Protein AF-C5LXT7-F1 (afdb_monomer_lite)

Organism: Perkinsus marinus (strain ATCC 50983 / TXsc) (NCBI:txid423536)

Secondary structure (DSSP, 8-state):
----------TT--------S--TT--HHHHHHHHHTTS---------STT--

Foldseek 3Di:
DDDPPPPPPDPVDDPDDDDDDDDPPDDPVVVCVVCPVVHDDPDDDDDPDPPDD

InterPro domains:
  IPR000504 RNA recognition motif domain [PF00076] (17-45)
  IPR000504 RNA recognition motif domain [PS50102] (15-53)
  IPR012677 Nucleotide-binding alpha-beta plait domain superfamily [G3DSA:3.30.70.330] (2-52)
  IPR035979 RNA-binding domain superfamily [SSF54928] (8-45)

Structure (mmCIF, N/CA/C/O backbone):
data_AF-C5LXT7-F1
#
_entry.id   AF-C5LXT7-F1
#
loop_
_atom_site.group_PDB
_atom_site.id
_atom_site.type_symbol
_atom_site.label_atom_id
_atom_site.label_alt_id
_atom_site.label_comp_id
_atom_site.label_asym_id
_atom_site.label_entity_id
_atom_site.label_seq_id
_atom_site.pdbx_PDB_ins_code
_atom_site.Cartn_x
_atom_site.Cartn_y
_atom_site.Cartn_z
_atom_site.occupancy
_atom_site.B_iso_or_equiv
_atom_site.auth_seq_id
_atom_site.auth_comp_id
_atom_site.auth_asym_id
_atom_site.auth_atom_id
_atom_site.pdbx_PDB_model_num
ATOM 1 N N . MET A 1 1 ? -6.898 -17.137 -26.520 1.00 43.88 1 MET A N 1
ATOM 2 C CA . MET A 1 1 ? -6.702 -16.513 -25.192 1.00 43.88 1 MET A CA 1
ATOM 3 C C . MET A 1 1 ? -5.232 -16.153 -25.051 1.00 43.88 1 MET A C 1
ATOM 5 O O . MET A 1 1 ? -4.420 -17.044 -24.845 1.00 43.88 1 MET A O 1
ATOM 9 N N . ALA A 1 2 ? -4.861 -14.891 -25.276 1.00 44.56 2 ALA A N 1
ATOM 10 C CA . ALA A 1 2 ? -3.463 -14.479 -25.197 1.00 44.56 2 ALA A CA 1
ATOM 11 C C . ALA A 1 2 ? -2.998 -14.543 -23.736 1.00 44.56 2 ALA A C 1
ATOM 13 O O . ALA A 1 2 ? -3.450 -13.763 -22.895 1.00 44.56 2 ALA A O 1
ATOM 14 N N . SER A 1 3 ? -2.108 -15.486 -23.430 1.00 56.12 3 SER A N 1
ATOM 15 C CA . SER A 1 3 ? -1.321 -15.462 -22.205 1.00 56.12 3 SER A CA 1
ATOM 16 C C . SER A 1 3 ? -0.587 -14.127 -22.172 1.00 56.12 3 SER A C 1
ATOM 18 O O . SER A 1 3 ? 0.320 -13.907 -22.976 1.00 56.12 3 SER A O 1
ATOM 20 N N . ARG A 1 4 ? -0.991 -13.214 -21.283 1.00 62.41 4 ARG A N 1
ATOM 21 C CA . ARG A 1 4 ? -0.179 -12.042 -20.948 1.00 62.41 4 ARG A CA 1
ATOM 22 C C . ARG A 1 4 ? 1.156 -12.585 -20.456 1.00 62.41 4 ARG A C 1
ATOM 24 O O . ARG A 1 4 ? 1.247 -13.060 -19.326 1.00 62.41 4 ARG A O 1
ATOM 31 N N . GLY A 1 5 ? 2.143 -12.619 -21.352 1.00 60.44 5 GLY A N 1
ATOM 32 C CA . GLY A 1 5 ? 3.474 -13.120 -21.061 1.00 60.44 5 GLY A CA 1
ATOM 33 C C . GLY A 1 5 ? 3.957 -12.441 -19.792 1.00 60.44 5 GLY A C 1
ATOM 34 O O . GLY A 1 5 ? 3.807 -11.229 -19.639 1.00 60.44 5 GLY A O 1
ATOM 35 N N . ARG A 1 6 ? 4.457 -13.231 -18.843 1.00 64.06 6 ARG A N 1
ATOM 36 C CA . ARG A 1 6 ? 5.024 -12.718 -17.599 1.00 64.06 6 ARG A CA 1
ATOM 37 C C . ARG A 1 6 ? 6.190 -11.816 -17.993 1.00 64.06 6 ARG A C 1
ATOM 39 O O . ARG A 1 6 ? 7.273 -12.325 -18.262 1.00 64.06 6 ARG A O 1
ATOM 46 N N . VAL A 1 7 ? 5.952 -10.505 -18.084 1.00 71.31 7 VAL A N 1
ATOM 47 C CA . VAL A 1 7 ? 6.986 -9.522 -18.410 1.00 71.31 7 VAL A CA 1
ATOM 48 C C . VAL A 1 7 ? 8.039 -9.661 -17.326 1.00 71.31 7 VAL A C 1
ATOM 50 O O . VAL A 1 7 ? 7.827 -9.323 -16.157 1.00 71.31 7 VAL A O 1
ATOM 53 N N . ARG A 1 8 ? 9.147 -10.301 -17.688 1.00 71.06 8 ARG A N 1
ATOM 54 C CA . ARG A 1 8 ? 10.247 -10.540 -16.776 1.00 71.06 8 ARG A CA 1
ATOM 55 C C . ARG A 1 8 ? 10.976 -9.215 -16.666 1.00 71.06 8 ARG A C 1
ATOM 57 O O . ARG A 1 8 ? 11.763 -8.867 -17.535 1.00 71.06 8 ARG A O 1
ATOM 64 N N . LEU A 1 9 ? 10.631 -8.464 -15.622 1.00 75.75 9 LEU A N 1
ATOM 65 C CA . LEU A 1 9 ? 11.343 -7.237 -15.304 1.00 75.75 9 LEU A CA 1
ATOM 66 C C . LEU A 1 9 ? 12.842 -7.547 -15.151 1.00 75.75 9 LEU A C 1
ATOM 68 O O . LEU A 1 9 ? 13.173 -8.621 -14.623 1.00 75.75 9 LEU A O 1
ATOM 72 N N . PRO A 1 10 ? 13.719 -6.640 -15.609 1.00 82.19 10 PRO A N 1
ATOM 73 C CA . PRO A 1 10 ? 15.150 -6.739 -15.376 1.00 82.19 10 PRO A CA 1
ATOM 74 C C . PRO A 1 10 ? 15.455 -6.938 -13.882 1.00 82.19 10 PRO A C 1
ATOM 76 O O . PRO A 1 10 ? 14.679 -6.474 -13.036 1.00 82.19 10 PRO A O 1
ATOM 79 N N . PRO A 1 11 ? 16.535 -7.657 -13.532 1.00 78.56 11 PRO A N 1
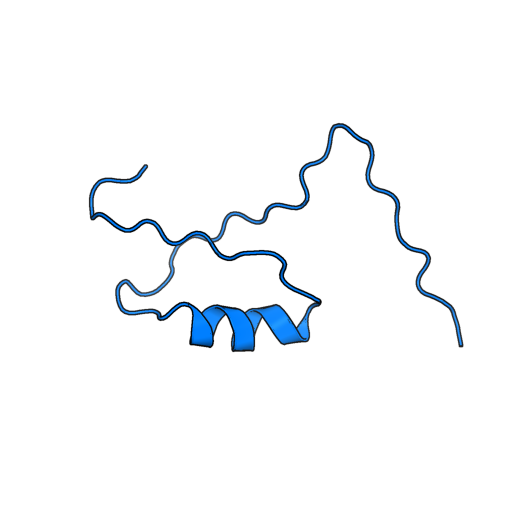ATOM 80 C CA . PRO A 1 11 ? 16.866 -7.963 -12.141 1.00 78.56 11 PRO A CA 1
ATOM 81 C C . PRO A 1 11 ? 17.117 -6.708 -11.292 1.00 78.56 11 PRO A C 1
ATOM 83 O O . PRO A 1 11 ? 16.993 -6.775 -10.073 1.00 78.56 11 PRO A O 1
ATOM 86 N N . GLU A 1 12 ? 17.399 -5.563 -11.916 1.00 82.44 12 GLU A N 1
ATOM 87 C CA . GLU A 1 12 ? 17.591 -4.280 -11.238 1.00 82.44 12 GLU A CA 1
ATOM 88 C C . GLU A 1 12 ? 16.266 -3.630 -10.791 1.00 82.44 12 GLU A C 1
ATOM 90 O O . GLU A 1 12 ? 16.271 -2.669 -10.021 1.00 82.44 12 GLU A O 1
ATOM 95 N N . VAL A 1 13 ? 15.113 -4.132 -11.257 1.00 81.38 13 VAL A N 1
ATOM 96 C CA . VAL A 1 13 ? 13.804 -3.515 -11.008 1.00 81.38 13 VAL A CA 1
ATOM 97 C C . VAL A 1 13 ? 13.072 -4.202 -9.856 1.00 81.38 13 VAL A C 1
ATOM 99 O O . VAL A 1 13 ? 12.639 -5.355 -9.938 1.00 81.38 13 VAL A O 1
ATOM 102 N N . ASN A 1 14 ? 12.832 -3.436 -8.792 1.00 79.00 14 ASN A N 1
ATOM 103 C CA . ASN A 1 14 ? 12.020 -3.872 -7.661 1.00 79.00 14 ASN A CA 1
ATOM 104 C C . ASN A 1 14 ? 10.523 -3.862 -8.005 1.00 79.00 14 ASN A C 1
ATOM 106 O O . A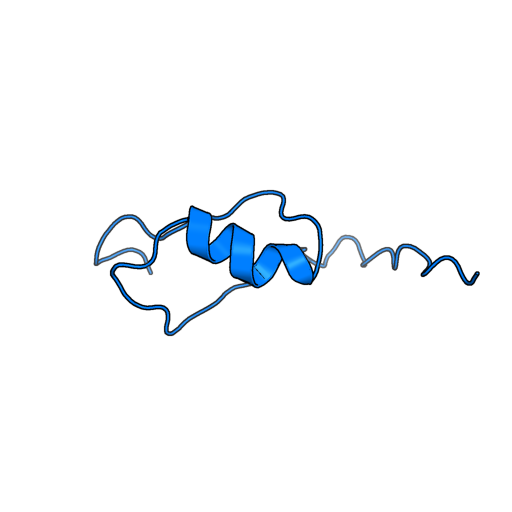SN A 1 14 ? 9.986 -2.882 -8.512 1.00 79.00 14 ASN A O 1
ATOM 110 N N . ARG A 1 15 ? 9.807 -4.933 -7.640 1.00 84.44 15 ARG A N 1
ATOM 111 C CA . ARG A 1 15 ? 8.336 -5.041 -7.770 1.00 84.44 15 ARG A CA 1
ATOM 112 C C . ARG A 1 15 ? 7.598 -4.436 -6.572 1.00 84.44 15 ARG A C 1
ATOM 114 O O . ARG A 1 15 ? 6.660 -5.035 -6.052 1.00 84.44 15 ARG A O 1
ATOM 121 N N . ILE A 1 16 ? 8.075 -3.293 -6.089 1.00 87.81 16 ILE A N 1
ATOM 1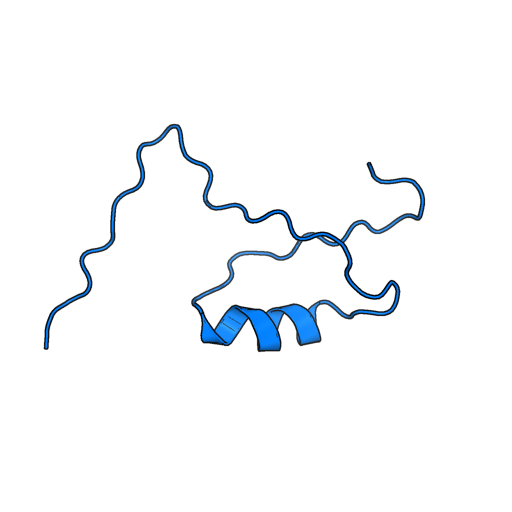22 C CA . ILE A 1 16 ? 7.539 -2.607 -4.912 1.00 87.81 16 ILE A CA 1
ATOM 123 C C . ILE A 1 16 ? 6.873 -1.319 -5.379 1.00 87.81 16 ILE A C 1
ATOM 125 O O . ILE A 1 16 ? 7.455 -0.564 -6.151 1.00 87.81 16 ILE A O 1
ATOM 129 N N . LEU A 1 17 ? 5.661 -1.070 -4.891 1.00 88.44 17 LEU A N 1
ATOM 130 C CA . LEU A 1 17 ? 4.951 0.184 -5.111 1.00 88.44 17 LEU A CA 1
ATOM 131 C C . LEU A 1 17 ? 4.998 1.011 -3.829 1.00 88.44 17 LEU A C 1
ATOM 133 O O . LEU A 1 17 ? 4.680 0.508 -2.752 1.00 88.44 17 LEU A O 1
ATOM 137 N N . TYR A 1 18 ? 5.383 2.279 -3.955 1.00 89.06 18 TYR A N 1
ATOM 138 C CA . TYR A 1 18 ? 5.303 3.252 -2.873 1.00 89.06 18 TYR A CA 1
ATOM 139 C C . TYR A 1 18 ? 4.079 4.138 -3.085 1.00 89.06 18 TYR A C 1
ATOM 141 O O . TYR A 1 18 ? 3.976 4.846 -4.087 1.00 89.06 18 TYR A O 1
ATOM 149 N N . VAL A 1 19 ? 3.139 4.078 -2.145 1.00 88.31 19 VAL A N 1
ATOM 150 C CA . VAL A 1 19 ? 1.862 4.792 -2.215 1.00 88.31 19 VAL A CA 1
ATOM 151 C C . VAL A 1 19 ? 1.817 5.802 -1.072 1.00 88.31 19 VAL A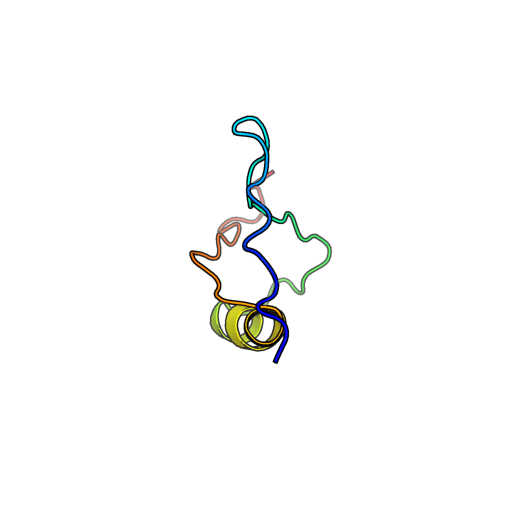 C 1
ATOM 153 O O . VAL A 1 19 ? 1.988 5.438 0.089 1.00 88.31 19 VAL A O 1
ATOM 156 N N . ARG A 1 20 ? 1.605 7.080 -1.404 1.00 87.81 20 ARG A N 1
ATOM 157 C CA . ARG A 1 20 ? 1.464 8.188 -0.444 1.00 87.81 20 ARG A CA 1
ATOM 158 C C . ARG A 1 20 ? 0.023 8.682 -0.389 1.00 87.81 20 ARG A C 1
ATOM 160 O O . ARG A 1 20 ? -0.789 8.305 -1.226 1.00 87.81 20 ARG A O 1
ATOM 167 N N . ASN A 1 21 ? -0.249 9.577 0.563 1.00 88.00 21 ASN A N 1
ATOM 168 C CA . ASN A 1 21 ? -1.545 10.241 0.718 1.00 88.00 21 ASN A CA 1
ATOM 169 C C . ASN A 1 21 ? -2.694 9.266 1.034 1.00 88.00 21 ASN A C 1
ATOM 171 O O . ASN A 1 21 ? -3.809 9.405 0.540 1.00 88.00 21 ASN A O 1
ATOM 175 N N . LEU A 1 22 ? -2.402 8.249 1.847 1.00 86.50 22 LEU A N 1
ATOM 176 C CA . LEU A 1 22 ? -3.411 7.332 2.361 1.00 86.50 22 LEU A CA 1
ATOM 177 C C . LEU A 1 22 ? -3.985 7.864 3.683 1.00 86.50 22 LEU A C 1
ATOM 179 O O . LEU A 1 22 ? -3.241 8.456 4.470 1.00 86.50 22 LEU A O 1
ATOM 183 N N . PRO A 1 23 ? -5.275 7.621 3.976 1.00 87.25 23 PRO A N 1
ATOM 184 C CA . PRO A 1 23 ? -5.854 7.964 5.269 1.00 87.25 23 PRO A CA 1
ATOM 185 C C . PRO A 1 23 ? -5.084 7.311 6.427 1.00 87.25 23 PRO A C 1
ATOM 187 O O . PRO A 1 23 ? -4.797 6.117 6.388 1.00 87.25 23 PRO A O 1
ATOM 190 N N . TYR A 1 24 ? -4.816 8.048 7.510 1.00 81.50 24 TYR A N 1
ATOM 191 C CA . TYR A 1 24 ? -4.078 7.519 8.675 1.00 81.50 24 TYR A CA 1
ATOM 192 C C . TYR A 1 24 ? -4.718 6.262 9.290 1.00 81.50 24 TYR A C 1
ATOM 194 O O . TYR A 1 24 ? -4.029 5.354 9.769 1.00 81.50 24 TYR A O 1
ATOM 202 N N . LYS A 1 25 ? -6.051 6.193 9.238 1.00 85.19 25 LYS A N 1
ATOM 203 C CA . LYS A 1 25 ? -6.851 5.100 9.800 1.00 85.19 25 LYS A CA 1
ATOM 204 C C . LYS A 1 25 ? -7.002 3.891 8.868 1.00 85.19 25 LYS A C 1
ATOM 206 O O . LYS A 1 25 ? -7.655 2.937 9.274 1.00 85.19 25 LYS A O 1
ATOM 211 N N . ILE A 1 26 ? -6.403 3.904 7.671 1.00 87.38 26 ILE A N 1
ATOM 212 C CA . ILE A 1 26 ? -6.569 2.809 6.705 1.00 87.38 26 ILE A CA 1
ATOM 213 C C . ILE A 1 26 ? -6.051 1.481 7.265 1.00 87.38 26 ILE A C 1
ATOM 215 O O . ILE A 1 26 ? -4.974 1.433 7.881 1.00 87.38 26 ILE A O 1
ATOM 219 N N . LYS A 1 27 ? -6.807 0.406 7.065 1.00 88.62 27 LYS A N 1
ATOM 220 C CA . LYS A 1 27 ? -6.435 -0.947 7.483 1.00 88.62 27 LYS A CA 1
ATOM 221 C C . LYS A 1 27 ? -5.709 -1.691 6.355 1.00 88.62 27 LYS A C 1
ATOM 223 O O . LYS A 1 27 ? -5.943 -1.404 5.183 1.00 88.62 27 LYS A O 1
ATOM 228 N N . PRO A 1 28 ? -4.827 -2.652 6.683 1.00 85.94 28 PRO A N 1
ATOM 229 C CA . PRO A 1 28 ? -4.189 -3.496 5.675 1.00 85.94 28 PRO A CA 1
ATOM 230 C C . PRO A 1 28 ? -5.200 -4.229 4.787 1.00 85.94 28 PRO A C 1
ATOM 232 O O . PRO A 1 28 ? -4.991 -4.280 3.582 1.00 85.94 28 PRO A O 1
ATOM 235 N N . ASP A 1 29 ? -6.300 -4.726 5.355 1.00 90.38 29 ASP A N 1
ATOM 236 C CA . ASP A 1 29 ? -7.334 -5.470 4.618 1.00 90.38 29 ASP A CA 1
ATOM 237 C C . ASP A 1 29 ? -7.958 -4.625 3.498 1.00 90.38 29 ASP A C 1
ATOM 239 O O . ASP A 1 29 ? -8.043 -5.068 2.358 1.00 90.38 29 ASP A O 1
ATOM 243 N N . GLU A 1 30 ? -8.248 -3.348 3.774 1.00 91.06 30 GLU A N 1
ATOM 244 C CA . GLU A 1 30 ? -8.767 -2.405 2.772 1.00 91.06 30 GLU A CA 1
ATOM 245 C C . GLU A 1 30 ? -7.767 -2.185 1.623 1.00 91.06 30 GLU A C 1
ATOM 247 O O . GLU A 1 30 ? -8.151 -2.014 0.466 1.00 91.06 30 GLU A O 1
ATOM 252 N N . LEU A 1 31 ? -6.462 -2.210 1.917 1.00 90.69 31 LEU A N 1
ATOM 253 C CA . LEU A 1 31 ? -5.420 -2.125 0.893 1.00 90.69 31 LEU A CA 1
ATOM 254 C C . LEU A 1 31 ? -5.344 -3.413 0.061 1.00 90.69 31 LEU A C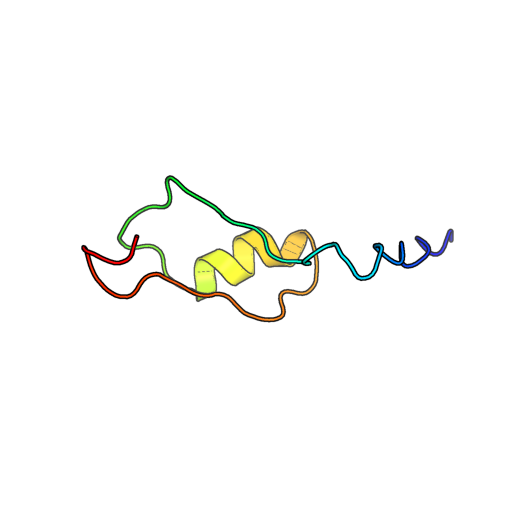 1
ATOM 256 O O . LEU A 1 31 ? -5.118 -3.329 -1.148 1.00 90.69 31 LEU A O 1
ATOM 260 N N . TYR A 1 32 ? -5.548 -4.583 0.673 1.00 91.88 32 TYR A N 1
ATOM 261 C CA . TYR A 1 32 ? -5.644 -5.849 -0.055 1.00 91.88 32 TYR A CA 1
ATOM 262 C C . TYR A 1 32 ? -6.854 -5.867 -0.990 1.00 91.88 32 TYR A C 1
ATOM 264 O O . TYR A 1 32 ? -6.697 -6.241 -2.150 1.00 91.88 32 TYR A O 1
ATOM 272 N N . ASP A 1 33 ? -8.012 -5.382 -0.548 1.00 91.81 33 ASP A N 1
ATOM 273 C CA . ASP A 1 33 ? -9.222 -5.309 -1.374 1.00 91.81 33 ASP A CA 1
ATOM 274 C C . ASP A 1 33 ? -9.053 -4.340 -2.553 1.00 91.81 33 ASP A C 1
ATOM 276 O O . ASP A 1 33 ? -9.360 -4.662 -3.705 1.00 91.81 33 ASP A O 1
ATOM 280 N N . VAL A 1 34 ? -8.503 -3.147 -2.295 1.00 92.06 34 VAL A N 1
ATOM 281 C CA . VAL A 1 34 ? -8.322 -2.112 -3.322 1.00 92.06 34 VAL A CA 1
ATOM 282 C C . VAL A 1 34 ? -7.273 -2.510 -4.356 1.00 92.06 34 VAL A C 1
ATOM 284 O O . VAL A 1 34 ? -7.514 -2.338 -5.554 1.00 92.06 34 VAL A O 1
ATOM 287 N N . PHE A 1 35 ? -6.108 -3.005 -3.926 1.00 91.56 35 PHE A N 1
ATOM 288 C CA . PHE A 1 35 ? -5.012 -3.338 -4.839 1.00 91.56 35 PHE A CA 1
ATOM 289 C C . PHE A 1 35 ? -5.098 -4.768 -5.389 1.00 91.56 35 PHE A C 1
ATOM 291 O O . PHE A 1 35 ? -4.568 -5.031 -6.468 1.00 91.56 35 PHE A O 1
ATOM 298 N N . GLY A 1 36 ? -5.800 -5.679 -4.710 1.00 90.94 36 GLY A N 1
ATOM 299 C CA . GLY A 1 36 ? -5.898 -7.093 -5.082 1.00 90.94 36 GLY A CA 1
ATOM 300 C C . GLY A 1 36 ? -6.603 -7.309 -6.418 1.00 90.94 36 GLY A C 1
ATOM 301 O O . GLY A 1 36 ? -6.253 -8.220 -7.166 1.00 90.94 36 GLY A O 1
ATOM 302 N N . LYS A 1 37 ? -7.511 -6.397 -6.794 1.00 92.38 37 LYS A N 1
ATOM 303 C CA . LYS A 1 37 ? -8.161 -6.393 -8.116 1.00 92.38 37 LYS A CA 1
ATOM 304 C C . LYS A 1 37 ? -7.191 -6.170 -9.283 1.00 92.38 37 LYS A C 1
ATOM 306 O O . LYS A 1 37 ? -7.510 -6.520 -10.415 1.00 92.38 37 LYS A O 1
ATOM 311 N N . PHE A 1 38 ? -6.021 -5.582 -9.027 1.00 89.69 38 PHE A N 1
ATOM 312 C CA . PHE A 1 38 ? -4.996 -5.327 -10.044 1.00 89.69 38 PHE A CA 1
ATOM 313 C C . PHE A 1 38 ? -3.934 -6.432 -10.118 1.00 89.69 38 PHE A C 1
ATOM 315 O O . PHE A 1 38 ? -3.120 -6.437 -11.041 1.00 89.69 38 PHE A O 1
ATOM 322 N N . GLY A 1 39 ? -3.938 -7.377 -9.176 1.00 88.25 39 GLY A N 1
ATOM 323 C CA . GLY A 1 39 ? -3.034 -8.518 -9.172 1.00 88.25 39 GLY A CA 1
ATOM 324 C C . GLY A 1 39 ? -2.749 -9.050 -7.772 1.00 88.25 39 GLY A C 1
ATOM 325 O O . GLY A 1 39 ? -3.100 -8.453 -6.759 1.00 88.25 39 GLY A O 1
ATOM 326 N N . SER A 1 40 ? -2.062 -10.190 -7.721 1.00 89.50 40 SER A N 1
ATOM 327 C CA . SER A 1 40 ? -1.658 -10.821 -6.465 1.00 89.50 40 SER A CA 1
ATOM 328 C C . SER A 1 40 ? -0.680 -9.937 -5.687 1.00 89.50 40 SER A C 1
ATOM 330 O O . SER A 1 40 ? 0.402 -9.613 -6.188 1.00 89.50 40 SER A O 1
ATOM 332 N N . ILE A 1 41 ? -1.020 -9.612 -4.443 1.00 90.44 41 ILE A N 1
ATOM 333 C CA . ILE A 1 41 ? -0.168 -8.832 -3.544 1.00 90.44 41 ILE A CA 1
ATOM 334 C C . ILE A 1 41 ? 0.628 -9.785 -2.656 1.00 90.44 41 ILE A C 1
ATOM 336 O O . ILE A 1 41 ? 0.054 -10.602 -1.943 1.00 90.44 41 ILE A O 1
ATOM 340 N N . ARG A 1 42 ? 1.960 -9.660 -2.660 1.00 89.56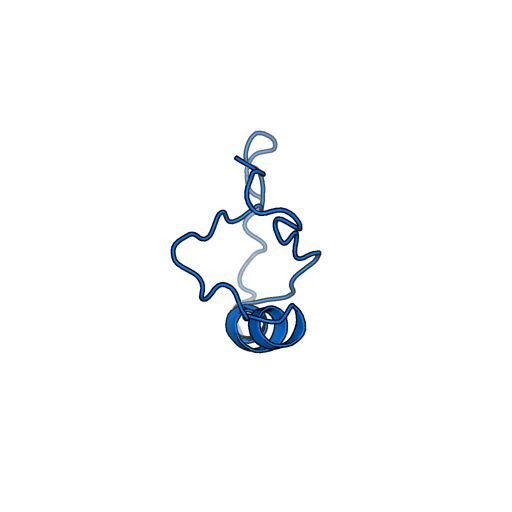 42 ARG A N 1
ATOM 341 C CA . ARG A 1 42 ? 2.831 -10.473 -1.795 1.00 89.56 42 ARG A CA 1
ATOM 342 C C . ARG A 1 42 ? 2.813 -10.004 -0.339 1.00 89.56 42 ARG A C 1
ATOM 344 O O . ARG A 1 42 ? 2.790 -10.825 0.567 1.00 89.56 42 ARG A O 1
ATOM 351 N N . GLN A 1 43 ? 2.919 -8.698 -0.115 1.00 89.19 43 GLN A N 1
ATOM 352 C CA . GLN A 1 43 ? 3.021 -8.114 1.220 1.00 89.19 43 GLN A CA 1
ATOM 353 C C . GLN A 1 43 ? 2.639 -6.635 1.163 1.00 89.19 43 GLN A C 1
ATOM 355 O O . GLN A 1 43 ? 3.034 -5.936 0.230 1.00 89.19 43 GLN A O 1
ATOM 360 N N . ILE A 1 44 ? 1.953 -6.152 2.196 1.00 89.31 44 ILE A N 1
ATOM 361 C CA . ILE A 1 44 ? 1.784 -4.724 2.473 1.00 89.31 44 ILE A CA 1
ATOM 362 C C . ILE A 1 44 ? 2.630 -4.358 3.695 1.00 89.31 44 ILE A C 1
ATOM 364 O O . ILE A 1 44 ? 2.648 -5.076 4.694 1.00 89.31 44 ILE A O 1
ATOM 368 N N . ARG A 1 45 ? 3.366 -3.246 3.605 1.00 86.44 45 ARG A N 1
ATOM 369 C CA . ARG A 1 45 ? 4.159 -2.682 4.705 1.00 86.44 45 ARG A CA 1
ATOM 370 C C . ARG A 1 45 ? 3.590 -1.313 5.046 1.00 86.44 45 ARG A C 1
ATOM 372 O O . ARG A 1 45 ? 3.829 -0.353 4.321 1.00 86.44 45 ARG A O 1
ATOM 379 N N . LYS A 1 46 ? 2.809 -1.236 6.122 1.00 79.25 46 LYS A N 1
ATOM 380 C CA . LYS A 1 46 ? 2.330 0.041 6.655 1.00 79.25 46 LYS A CA 1
ATOM 381 C C . LYS A 1 46 ? 3.414 0.635 7.561 1.00 79.25 46 LYS A C 1
ATOM 383 O O . LYS A 1 46 ? 4.063 -0.095 8.304 1.00 79.25 46 LYS A O 1
ATOM 388 N N . GLY A 1 47 ? 3.626 1.948 7.484 1.00 72.56 47 GLY A N 1
ATOM 389 C CA . GLY A 1 47 ? 4.417 2.663 8.485 1.00 72.56 47 GLY A CA 1
ATOM 390 C C . GLY A 1 47 ? 3.659 2.649 9.812 1.00 72.56 47 GLY A C 1
ATOM 391 O O . GLY A 1 47 ? 2.551 3.176 9.892 1.00 72.56 47 GLY A O 1
ATOM 392 N N . ASN A 1 48 ? 4.221 1.997 10.829 1.00 64.56 48 ASN A N 1
ATOM 393 C CA . ASN A 1 48 ? 3.532 1.742 12.099 1.00 64.56 48 ASN A CA 1
ATOM 394 C C . ASN A 1 48 ? 3.671 2.893 13.110 1.00 64.56 48 ASN A C 1
ATOM 396 O O . ASN A 1 48 ? 3.082 2.824 14.185 1.00 64.56 48 ASN A O 1
ATOM 400 N N . ALA A 1 49 ? 4.439 3.940 12.792 1.00 61.00 49 ALA A N 1
ATOM 401 C CA . ALA A 1 49 ? 4.696 5.058 13.691 1.00 61.00 49 ALA A CA 1
ATOM 402 C C . ALA A 1 49 ? 4.569 6.411 12.967 1.00 61.00 49 ALA A C 1
ATOM 404 O O . ALA A 1 49 ? 4.943 6.511 11.796 1.00 61.00 49 ALA A O 1
ATOM 405 N N . PRO A 1 50 ? 4.131 7.478 13.666 1.00 59.38 50 PRO A N 1
ATOM 406 C CA . PRO A 1 50 ? 4.034 8.835 13.115 1.00 59.38 50 PRO A CA 1
ATOM 407 C C . PRO A 1 50 ? 5.379 9.465 12.684 1.00 59.38 50 PRO A C 1
ATOM 409 O O . PRO A 1 50 ? 5.386 10.600 12.220 1.00 59.38 50 PRO A O 1
ATOM 412 N N . GLY A 1 51 ? 6.503 8.743 12.803 1.00 57.00 51 GLY A N 1
ATOM 413 C CA . GLY A 1 51 ? 7.842 9.185 12.394 1.00 57.00 51 GLY A CA 1
ATOM 414 C C . GLY A 1 51 ? 8.556 8.292 11.371 1.00 57.00 51 GLY A C 1
ATOM 415 O O . GLY A 1 51 ? 9.734 8.520 11.108 1.00 57.00 51 GLY A O 1
ATOM 416 N N . THR A 1 52 ? 7.909 7.267 10.804 1.00 55.91 52 THR A N 1
ATOM 417 C CA . THR A 1 52 ? 8.554 6.426 9.779 1.00 55.91 52 THR A CA 1
ATOM 418 C C . THR A 1 52 ? 8.605 7.187 8.446 1.00 55.91 52 THR A C 1
ATOM 420 O O . THR A 1 52 ? 7.588 7.283 7.760 1.00 55.91 52 THR A O 1
ATOM 423 N N . LYS A 1 53 ? 9.770 7.772 8.124 1.00 53.94 53 LYS A N 1
ATOM 424 C CA . LYS A 1 53 ? 10.089 8.344 6.802 1.00 53.94 53 LYS A CA 1
ATOM 425 C C . LYS A 1 53 ? 10.341 7.253 5.766 1.00 53.94 53 LYS A C 1
ATOM 427 O O . LYS A 1 53 ? 10.941 6.223 6.145 1.00 53.94 53 LYS A O 1
#

pLDDT: mean 79.4, std 13.51, range [43.88, 92.38]

Sequence (53 aa):
MASRGRVRLPPEVNRILYVRNLPYKIKPDELYDVFGKFGSIRQIRKGNAPGTK

Radius of gyration: 14.48 Å; chains: 1; bounding box: 27×27×39 Å